Protein AF-A0A7L4QHH7-F1 (afdb_monomer)

Secondary structure (DSSP, 8-state):
----HHHHHHTT--S-HHHHHHHHHHHHHHTT-SEEE--HHHHHHHGGG--S--EEEEESB--TTS--SS-SSPBPHHHHHHTT-SEEE--HHHHT-S-HHHHHHHHHHHHHHHHHT-

Structure (mmCIF, N/CA/C/O backbone):
data_AF-A0A7L4QHH7-F1
#
_entry.id   AF-A0A7L4QHH7-F1
#
loop_
_atom_site.group_PDB
_atom_site.id
_atom_site.type_symbol
_atom_site.label_atom_id
_atom_site.label_alt_id
_atom_site.label_comp_id
_atom_site.label_asym_id
_atom_site.label_entity_id
_atom_site.label_seq_id
_atom_site.pdbx_PDB_ins_code
_atom_site.Cartn_x
_atom_site.Cartn_y
_atom_site.Cartn_z
_atom_site.occupancy
_atom_site.B_iso_or_equiv
_atom_site.auth_seq_id
_atom_site.auth_comp_id
_atom_site.auth_asym_id
_atom_site.auth_atom_id
_atom_site.pdbx_PDB_model_num
ATOM 1 N N . THR A 1 1 ? 2.272 -8.484 -1.272 1.00 53.91 1 THR A N 1
ATOM 2 C CA . THR A 1 1 ? 3.102 -9.702 -1.411 1.00 53.91 1 THR A CA 1
ATOM 3 C C . THR A 1 1 ? 4.514 -9.334 -1.000 1.00 53.91 1 THR A C 1
ATOM 5 O O . THR A 1 1 ? 4.895 -8.195 -1.216 1.00 53.91 1 THR A O 1
ATOM 8 N N . SER A 1 2 ? 5.248 -10.205 -0.306 1.00 62.09 2 SER A N 1
ATOM 9 C CA . SER A 1 2 ? 6.628 -9.911 0.114 1.00 62.09 2 SER A CA 1
ATOM 10 C C . SER A 1 2 ? 7.568 -10.640 -0.832 1.00 62.09 2 SER A C 1
ATOM 12 O O . SER A 1 2 ? 7.835 -11.813 -0.599 1.00 62.09 2 SER A O 1
ATOM 14 N N . GLN A 1 3 ? 7.998 -9.982 -1.908 1.00 74.00 3 GLN A N 1
ATOM 15 C CA . GLN A 1 3 ? 9.107 -10.483 -2.718 1.00 74.00 3 GLN A CA 1
ATOM 16 C C . GLN A 1 3 ? 10.404 -9.840 -2.238 1.00 74.00 3 GLN A C 1
ATOM 18 O O . GLN A 1 3 ? 10.442 -8.654 -1.915 1.00 74.00 3 GLN A O 1
ATOM 23 N N . ASP A 1 4 ? 11.447 -10.649 -2.161 1.00 81.25 4 ASP A N 1
ATOM 24 C CA . ASP A 1 4 ? 12.809 -10.228 -1.871 1.00 81.25 4 ASP A CA 1
ATOM 25 C C . ASP A 1 4 ? 13.778 -10.838 -2.895 1.00 81.25 4 ASP A C 1
ATOM 27 O O . ASP A 1 4 ? 13.386 -11.615 -3.765 1.00 81.25 4 ASP A O 1
ATOM 31 N N . GLU A 1 5 ? 15.056 -10.486 -2.795 1.00 83.75 5 GLU A N 1
ATOM 32 C CA . GLU A 1 5 ? 16.099 -10.997 -3.695 1.00 83.75 5 GLU A CA 1
ATOM 33 C C . GLU A 1 5 ? 16.192 -12.534 -3.691 1.00 83.75 5 GLU A C 1
ATOM 35 O O . GLU A 1 5 ? 16.490 -13.145 -4.715 1.00 83.75 5 GLU A O 1
ATOM 40 N N . ASN A 1 6 ? 15.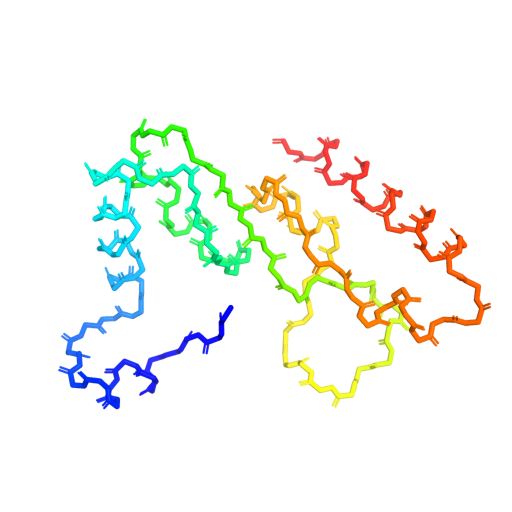904 -13.187 -2.559 1.00 84.88 6 ASN A N 1
ATOM 41 C CA . ASN A 1 6 ? 15.900 -14.650 -2.488 1.00 84.88 6 ASN A CA 1
ATOM 42 C C . ASN A 1 6 ? 14.737 -15.233 -3.297 1.00 84.88 6 ASN A C 1
ATOM 44 O O . ASN A 1 6 ? 14.934 -16.173 -4.059 1.00 84.88 6 ASN A O 1
ATOM 48 N N . SER A 1 7 ? 13.562 -14.605 -3.209 1.00 85.88 7 SER A N 1
ATOM 49 C CA . SER A 1 7 ? 12.379 -14.981 -3.987 1.00 85.88 7 SER A CA 1
ATOM 50 C C . SER A 1 7 ? 12.643 -14.935 -5.498 1.00 85.88 7 SER A C 1
ATOM 52 O O . SER A 1 7 ? 12.130 -15.769 -6.238 1.00 85.88 7 SER A O 1
ATOM 54 N N . LEU A 1 8 ? 13.443 -13.973 -5.973 1.00 87.75 8 LEU A N 1
ATOM 55 C CA . LEU A 1 8 ? 13.818 -13.879 -7.388 1.00 87.75 8 LEU A CA 1
ATOM 56 C C . LEU A 1 8 ? 14.811 -14.967 -7.807 1.00 87.75 8 LEU A C 1
ATOM 58 O O . LEU A 1 8 ? 14.661 -15.550 -8.882 1.00 87.75 8 LEU A O 1
ATOM 62 N N . ARG A 1 9 ? 15.784 -15.289 -6.949 1.00 88.00 9 ARG A N 1
ATOM 63 C CA . ARG A 1 9 ? 16.733 -16.385 -7.197 1.00 88.00 9 ARG A CA 1
ATOM 64 C C . ARG A 1 9 ? 16.038 -17.738 -7.298 1.00 88.00 9 ARG A C 1
ATOM 66 O O . ARG A 1 9 ? 16.387 -18.515 -8.182 1.00 88.00 9 ARG A O 1
ATOM 73 N N . ASP A 1 10 ? 15.032 -17.985 -6.462 1.00 90.06 10 ASP A N 1
ATOM 74 C CA . ASP A 1 10 ? 14.222 -19.210 -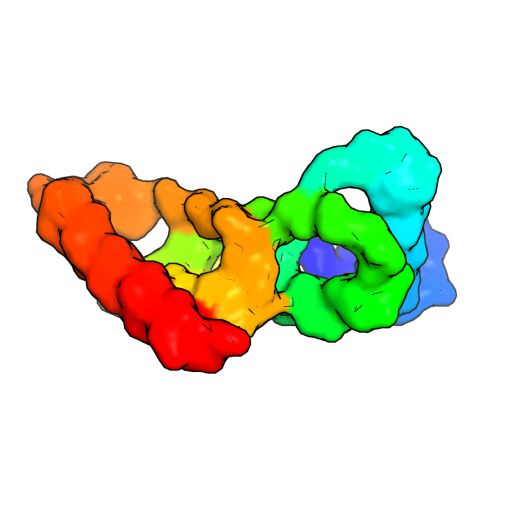6.516 1.00 90.06 10 ASP A CA 1
ATOM 75 C C . ASP A 1 10 ? 13.465 -19.348 -7.850 1.00 90.06 10 ASP A C 1
ATOM 77 O O . ASP A 1 10 ? 13.201 -20.455 -8.315 1.00 90.06 10 ASP A O 1
ATOM 81 N N . LEU A 1 11 ? 13.160 -18.221 -8.500 1.00 88.62 11 LEU A N 1
ATOM 82 C CA . LEU A 1 11 ? 12.549 -18.153 -9.830 1.00 88.62 11 LEU A CA 1
ATOM 83 C C . LEU A 1 11 ? 13.578 -18.111 -10.972 1.00 88.62 11 LEU A C 1
ATOM 85 O O . LEU A 1 11 ? 13.197 -17.913 -12.126 1.00 88.62 11 LEU A O 1
ATOM 89 N N . LEU A 1 12 ? 14.868 -18.296 -10.670 1.00 90.44 12 LEU A N 1
ATOM 90 C CA . LEU A 1 12 ? 15.983 -18.222 -11.621 1.00 90.44 12 LEU A CA 1
ATOM 91 C C . LEU A 1 12 ? 16.089 -16.860 -12.333 1.00 90.44 12 LEU A C 1
ATOM 93 O O . LEU A 1 12 ? 16.529 -16.773 -13.481 1.00 90.44 12 LEU A O 1
ATOM 97 N N . ILE A 1 13 ? 15.695 -15.783 -11.649 1.00 90.25 13 ILE A N 1
ATOM 98 C CA . ILE A 1 13 ? 15.795 -14.414 -12.157 1.00 90.25 13 ILE A CA 1
ATOM 99 C C . ILE A 1 13 ? 17.120 -13.807 -11.693 1.00 90.25 13 ILE A C 1
ATOM 101 O O . ILE A 1 13 ? 17.295 -13.479 -10.522 1.00 90.25 13 ILE A O 1
ATOM 105 N N . ASP A 1 14 ? 18.042 -13.610 -12.636 1.00 89.81 14 ASP A N 1
ATOM 106 C CA . ASP A 1 14 ? 19.350 -12.980 -12.404 1.00 89.81 14 ASP A CA 1
ATOM 107 C C . ASP A 1 14 ? 19.293 -11.454 -12.618 1.00 89.81 14 ASP A C 1
ATOM 109 O O . ASP A 1 14 ? 19.940 -10.874 -13.498 1.00 89.81 14 ASP A O 1
ATOM 113 N N . LYS A 1 15 ? 18.405 -10.794 -11.870 1.00 90.25 15 LYS A N 1
ATOM 114 C CA . LYS A 1 15 ? 18.225 -9.334 -11.844 1.00 90.25 15 LYS A CA 1
ATOM 115 C C . LYS A 1 15 ? 17.950 -8.883 -10.416 1.00 90.25 15 LYS A C 1
ATOM 117 O O . LYS A 1 15 ? 17.406 -9.649 -9.631 1.00 90.25 15 LYS A O 1
ATOM 122 N N . SER A 1 16 ? 18.290 -7.629 -10.110 1.00 92.31 16 SER A N 1
ATOM 123 C CA . SER A 1 16 ? 17.934 -7.035 -8.819 1.00 92.31 16 SER A CA 1
ATOM 124 C C . SER A 1 16 ? 16.421 -6.906 -8.659 1.00 92.31 16 SER A C 1
ATOM 126 O O . SER A 1 16 ? 15.693 -6.761 -9.651 1.00 92.31 16 SER A O 1
ATOM 128 N N . LEU A 1 17 ? 15.968 -6.865 -7.407 1.00 90.62 17 LEU A N 1
ATOM 129 C CA . LEU A 1 17 ? 14.570 -6.655 -7.049 1.00 90.62 17 LEU A CA 1
ATOM 130 C C . LEU A 1 17 ? 13.998 -5.401 -7.705 1.00 90.62 17 LEU A C 1
ATOM 132 O O . LEU A 1 17 ? 12.961 -5.474 -8.356 1.00 90.62 17 LEU A O 1
ATOM 136 N N . ASP A 1 18 ? 14.710 -4.280 -7.623 1.00 92.75 18 ASP A N 1
ATOM 137 C CA . ASP A 1 18 ? 14.271 -3.013 -8.211 1.00 92.75 18 ASP A CA 1
ATOM 138 C C . ASP A 1 18 ? 14.086 -3.126 -9.732 1.00 92.75 18 ASP A C 1
ATOM 140 O O . ASP A 1 18 ? 13.095 -2.643 -10.282 1.00 92.75 18 ASP A O 1
ATOM 144 N N . THR A 1 19 ? 14.998 -3.826 -10.420 1.00 93.81 19 THR A N 1
ATOM 145 C CA . THR A 1 19 ? 14.896 -4.046 -11.872 1.00 93.81 19 THR A CA 1
ATOM 146 C C . THR A 1 19 ? 13.666 -4.884 -12.211 1.00 93.81 19 THR A C 1
ATOM 148 O O . THR A 1 19 ? 12.928 -4.554 -13.143 1.00 93.81 19 THR A O 1
ATOM 151 N N . ALA A 1 20 ? 13.426 -5.954 -11.452 1.00 93.56 20 ALA A N 1
ATOM 152 C CA . ALA A 1 20 ? 12.263 -6.814 -11.638 1.00 93.56 20 ALA A CA 1
ATOM 153 C C . ALA A 1 20 ? 10.954 -6.053 -11.373 1.00 93.56 20 ALA A C 1
ATOM 155 O O . ALA A 1 20 ? 10.048 -6.097 -12.205 1.00 93.56 20 ALA A O 1
ATOM 156 N N . LEU A 1 21 ? 10.881 -5.285 -10.279 1.00 93.62 21 LEU A N 1
ATOM 157 C CA . LEU A 1 21 ? 9.725 -4.459 -9.922 1.00 93.62 21 LEU A CA 1
ATOM 158 C C . LEU A 1 21 ? 9.365 -3.485 -11.046 1.00 93.62 21 LEU A C 1
ATOM 160 O O . LEU A 1 21 ? 8.215 -3.452 -11.481 1.00 93.62 21 LEU A O 1
ATOM 164 N N . VAL A 1 22 ? 10.342 -2.733 -11.562 1.00 94.50 22 VAL A N 1
ATOM 165 C CA . VAL A 1 22 ? 10.109 -1.790 -12.666 1.00 94.50 22 VAL A CA 1
ATOM 166 C C . VAL A 1 22 ? 9.663 -2.520 -13.930 1.00 94.50 22 VAL A C 1
ATOM 168 O O . VAL A 1 22 ? 8.724 -2.072 -14.589 1.00 94.50 22 VAL A O 1
ATOM 171 N N . SER A 1 23 ? 10.292 -3.650 -14.263 1.00 94.56 23 SER A N 1
ATOM 172 C CA . SER A 1 23 ? 9.932 -4.439 -15.445 1.00 94.56 23 SER A CA 1
ATOM 173 C C . SER A 1 23 ? 8.489 -4.939 -15.373 1.00 94.56 23 SER A C 1
ATOM 175 O O . SER A 1 23 ? 7.723 -4.743 -16.315 1.00 94.56 23 SER A O 1
ATOM 177 N N . TYR A 1 24 ? 8.089 -5.545 -14.255 1.00 93.50 24 TYR A N 1
ATOM 178 C CA . TYR A 1 24 ? 6.731 -6.065 -14.074 1.00 93.50 24 TYR A CA 1
ATOM 179 C C . TYR A 1 24 ? 5.688 -4.959 -14.077 1.00 93.50 24 TYR A C 1
ATOM 181 O O . TYR A 1 24 ? 4.627 -5.100 -14.683 1.00 93.50 24 TYR A O 1
ATOM 189 N N . ALA A 1 25 ? 6.002 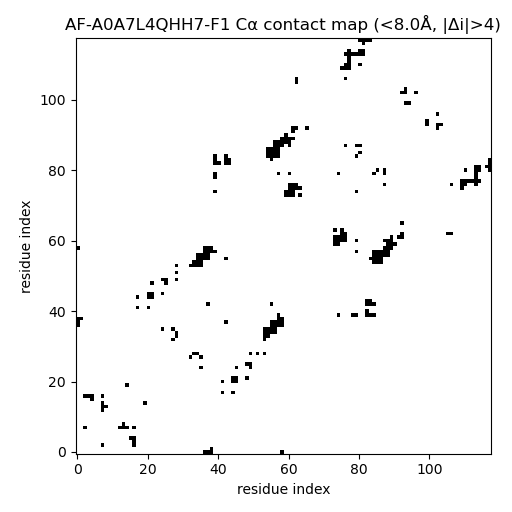-3.842 -13.433 1.00 94.31 25 ALA A N 1
ATOM 190 C CA . ALA A 1 25 ? 5.088 -2.727 -13.328 1.00 94.31 25 ALA A CA 1
ATOM 191 C C . ALA A 1 25 ? 4.861 -2.035 -14.686 1.00 94.31 25 ALA A C 1
ATOM 193 O O . ALA A 1 25 ? 3.723 -1.699 -15.018 1.00 94.31 25 ALA A O 1
ATOM 194 N N . LYS A 1 26 ? 5.911 -1.909 -15.514 1.00 94.31 26 LYS A N 1
ATOM 195 C CA . LYS A 1 26 ? 5.787 -1.463 -16.911 1.00 94.31 26 LYS A CA 1
ATOM 196 C C . LYS A 1 26 ? 4.942 -2.418 -17.737 1.00 94.31 26 LYS A C 1
ATOM 198 O O . LYS A 1 26 ? 3.972 -1.976 -18.342 1.00 94.31 26 LYS A O 1
ATOM 203 N N . MET A 1 27 ? 5.252 -3.715 -17.697 1.00 94.50 27 MET A N 1
ATOM 204 C CA . MET A 1 27 ? 4.496 -4.724 -18.442 1.00 94.50 27 MET A CA 1
ATOM 205 C C . MET A 1 27 ? 3.006 -4.675 -18.100 1.00 94.50 27 MET A C 1
ATOM 207 O O . MET A 1 27 ? 2.172 -4.641 -19.000 1.00 94.50 27 MET A O 1
ATOM 211 N N . ALA A 1 28 ? 2.658 -4.631 -16.815 1.00 93.88 28 ALA A N 1
ATOM 212 C CA . ALA A 1 28 ? 1.269 -4.533 -16.383 1.00 93.88 28 ALA A CA 1
ATOM 213 C C . ALA A 1 28 ? 0.593 -3.251 -16.904 1.00 93.88 28 ALA A C 1
ATOM 215 O O . ALA A 1 28 ? -0.502 -3.315 -17.460 1.00 93.88 28 ALA A O 1
ATOM 216 N N . SER A 1 29 ? 1.257 -2.096 -16.788 1.00 91.62 29 SER A N 1
ATOM 217 C CA . SER A 1 29 ? 0.727 -0.825 -17.295 1.00 91.62 29 SER A CA 1
ATOM 218 C C . SER A 1 29 ? 0.521 -0.838 -18.815 1.00 91.62 29 SER A C 1
ATOM 220 O O . SER A 1 29 ? -0.508 -0.367 -19.298 1.00 91.62 29 SER A O 1
ATOM 222 N N . GLU A 1 30 ? 1.483 -1.362 -19.574 1.00 92.81 30 GLU A N 1
ATOM 223 C CA . GLU A 1 30 ? 1.450 -1.432 -21.043 1.00 92.81 30 GLU A CA 1
ATOM 224 C C . GLU A 1 30 ? 0.382 -2.406 -21.555 1.00 92.81 30 GLU A C 1
ATOM 226 O O . GLU A 1 30 ? -0.190 -2.191 -22.620 1.00 92.81 30 GLU A O 1
ATOM 231 N N . ASN A 1 31 ? 0.054 -3.435 -20.769 1.00 94.50 31 ASN A N 1
ATOM 232 C CA . ASN A 1 31 ? -1.009 -4.396 -21.073 1.00 94.50 31 ASN A CA 1
ATOM 233 C C . ASN A 1 31 ? -2.386 -3.973 -20.530 1.00 94.50 31 ASN A C 1
ATOM 235 O O . ASN A 1 31 ? -3.318 -4.774 -20.502 1.00 94.50 31 ASN A O 1
ATOM 239 N N . GLY A 1 32 ? -2.535 -2.713 -20.115 1.00 92.44 32 GLY A N 1
ATOM 240 C CA . GLY A 1 32 ? -3.832 -2.140 -19.768 1.00 92.44 32 GLY A CA 1
ATOM 241 C C . GLY A 1 32 ? -4.318 -2.440 -18.353 1.00 92.44 32 GLY A C 1
ATOM 242 O O . GLY A 1 32 ? -5.483 -2.183 -18.073 1.00 92.44 32 GLY A O 1
ATOM 243 N N . CYS A 1 33 ? -3.466 -2.924 -17.442 1.00 94.19 33 CYS A N 1
ATOM 244 C CA . CYS A 1 33 ? -3.853 -3.040 -16.037 1.00 94.19 33 CYS A CA 1
ATOM 245 C C . CYS A 1 33 ? -4.148 -1.655 -15.430 1.00 94.19 33 CYS A C 1
ATOM 247 O O . CYS A 1 33 ? -3.465 -0.666 -15.716 1.00 94.19 33 CYS A O 1
ATOM 249 N N . ASP A 1 34 ? -5.155 -1.596 -14.558 1.00 94.38 34 ASP A N 1
ATOM 250 C CA . ASP A 1 34 ? -5.569 -0.357 -13.881 1.00 94.38 34 ASP A CA 1
ATOM 251 C C . ASP A 1 34 ? -4.878 -0.144 -12.533 1.00 94.38 34 ASP A C 1
ATOM 253 O O . ASP A 1 34 ? -4.910 0.951 -11.974 1.00 94.38 34 ASP A O 1
ATOM 257 N N . GLY A 1 35 ? -4.229 -1.177 -11.995 1.00 93.94 35 GLY A N 1
ATOM 258 C CA . GLY A 1 35 ? -3.542 -1.080 -10.719 1.00 93.94 35 GLY A CA 1
ATOM 259 C C . GLY A 1 35 ? -2.552 -2.201 -10.452 1.00 93.94 35 GLY A C 1
ATOM 260 O O . GLY A 1 35 ? -2.555 -3.242 -11.108 1.00 93.94 35 GLY A O 1
ATOM 261 N N . LEU A 1 36 ? -1.707 -1.965 -9.453 1.00 94.81 36 LEU A N 1
ATOM 262 C CA . LEU A 1 36 ? -0.658 -2.857 -8.986 1.00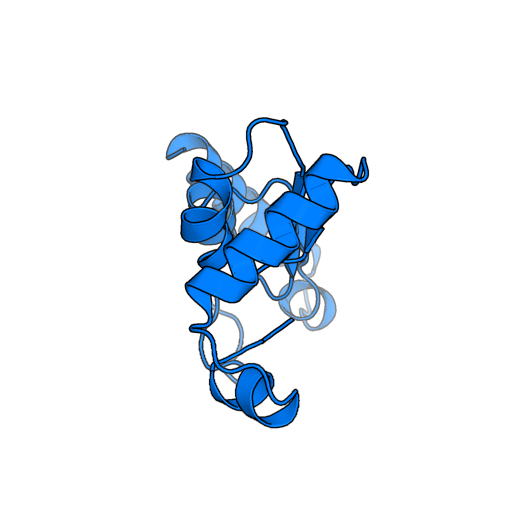 94.81 36 LEU A CA 1
ATOM 263 C C . LEU A 1 36 ? -0.799 -3.103 -7.490 1.00 94.81 36 LEU A C 1
ATOM 265 O O . LEU A 1 36 ? -0.998 -2.174 -6.706 1.00 94.81 36 LEU A O 1
ATOM 269 N N . VAL A 1 37 ? -0.620 -4.358 -7.088 1.00 93.88 37 VAL A N 1
ATOM 270 C CA . VAL A 1 37 ? -0.502 -4.730 -5.677 1.00 93.88 37 VAL A CA 1
ATOM 271 C C . VAL A 1 37 ? 0.973 -4.722 -5.303 1.00 93.88 37 VAL A C 1
ATOM 273 O O . VAL A 1 37 ? 1.736 -5.542 -5.809 1.00 93.88 37 VAL A O 1
ATOM 276 N N . CYS A 1 38 ? 1.385 -3.820 -4.418 1.00 91.31 38 CYS A N 1
ATOM 277 C CA . CYS A 1 38 ? 2.797 -3.651 -4.074 1.00 91.31 38 CYS A CA 1
ATOM 278 C C . CYS A 1 38 ? 2.987 -3.109 -2.653 1.00 91.31 38 CYS A C 1
ATOM 280 O O . CYS A 1 38 ? 2.028 -2.717 -1.984 1.00 91.31 38 CYS A O 1
ATOM 282 N N . SER A 1 39 ? 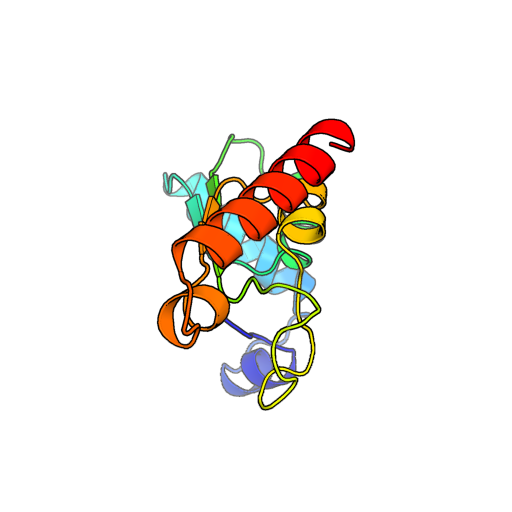4.217 -3.166 -2.144 1.00 88.88 39 SER A N 1
ATOM 283 C CA .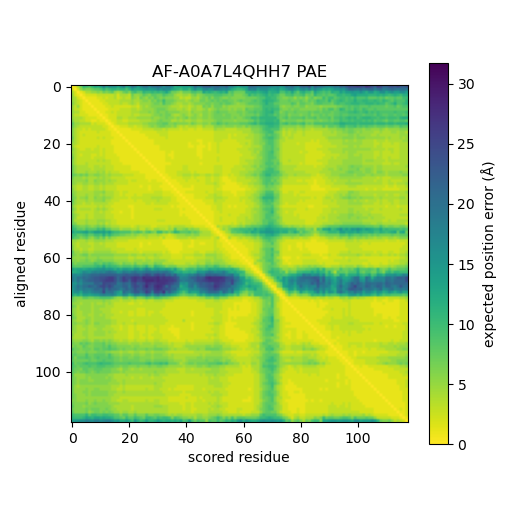 SER A 1 39 ? 4.562 -2.545 -0.868 1.00 88.88 39 SER A CA 1
ATOM 284 C C . SER A 1 39 ? 4.667 -1.021 -1.024 1.00 88.88 39 SER A C 1
ATOM 286 O O . SER A 1 39 ? 4.965 -0.537 -2.116 1.00 88.88 39 SER A O 1
ATOM 288 N N . PRO A 1 40 ? 4.512 -0.234 0.056 1.00 86.06 40 PRO A N 1
ATOM 289 C CA . PRO A 1 40 ? 4.671 1.216 -0.034 1.00 86.06 40 PRO A CA 1
ATOM 290 C C . PRO A 1 40 ? 6.082 1.647 -0.470 1.00 86.06 40 PRO A C 1
ATOM 292 O O . PRO A 1 40 ? 6.247 2.727 -1.030 1.00 86.06 40 PRO A O 1
ATOM 295 N N . ASN A 1 41 ? 7.105 0.821 -0.222 1.00 87.81 41 ASN A N 1
ATOM 296 C CA . ASN A 1 41 ? 8.466 1.106 -0.678 1.00 87.81 41 ASN A CA 1
ATOM 297 C C . ASN A 1 41 ? 8.611 0.871 -2.186 1.00 87.81 41 ASN A C 1
ATOM 299 O O . ASN A 1 41 ? 9.262 1.665 -2.862 1.00 87.81 41 ASN A O 1
ATOM 303 N N . ASP A 1 42 ? 7.951 -0.160 -2.714 1.00 91.38 42 ASP A N 1
ATOM 304 C CA . ASP A 1 42 ? 7.981 -0.496 -4.139 1.00 91.38 42 ASP A CA 1
ATOM 305 C C . ASP A 1 42 ? 7.371 0.641 -4.969 1.00 91.38 42 ASP A C 1
ATOM 307 O O . ASP A 1 42 ? 7.865 0.946 -6.051 1.00 91.38 42 ASP A O 1
ATOM 311 N N . ILE A 1 43 ? 6.344 1.329 -4.446 1.00 92.38 43 ILE A N 1
ATOM 312 C CA . ILE A 1 43 ? 5.710 2.479 -5.115 1.00 92.38 43 ILE A CA 1
ATOM 313 C C . ILE A 1 43 ? 6.746 3.558 -5.451 1.00 92.38 43 ILE A C 1
ATOM 315 O O . ILE A 1 43 ? 6.723 4.096 -6.555 1.00 92.38 43 ILE A O 1
ATOM 319 N N . LYS A 1 44 ? 7.685 3.857 -4.542 1.00 90.56 44 LYS A N 1
ATOM 320 C CA . LYS A 1 44 ? 8.727 4.874 -4.776 1.00 90.56 44 LYS A CA 1
ATOM 321 C C . LYS A 1 44 ? 9.663 4.499 -5.918 1.00 90.56 44 LYS A C 1
ATOM 323 O O . LYS A 1 44 ? 10.108 5.381 -6.644 1.00 90.56 44 LYS A O 1
ATOM 328 N N . ILE A 1 45 ? 9.946 3.207 -6.060 1.00 92.56 45 ILE A N 1
ATOM 329 C CA . ILE A 1 45 ? 10.802 2.666 -7.118 1.00 92.56 45 ILE A CA 1
ATOM 330 C C . ILE A 1 45 ? 10.039 2.664 -8.443 1.00 92.56 45 ILE A C 1
ATOM 332 O O . ILE A 1 45 ? 10.560 3.096 -9.459 1.00 92.56 45 ILE A O 1
ATOM 336 N N . ILE A 1 46 ? 8.788 2.209 -8.436 1.00 94.31 46 ILE A N 1
ATOM 337 C CA . ILE A 1 46 ? 7.995 1.956 -9.641 1.00 94.31 46 ILE A CA 1
ATOM 338 C C . ILE A 1 46 ? 7.438 3.244 -10.257 1.00 94.31 46 ILE A C 1
ATOM 340 O O . ILE A 1 46 ? 7.474 3.415 -11.476 1.00 94.31 46 ILE A O 1
ATOM 344 N N . ARG A 1 47 ? 6.885 4.139 -9.431 1.00 92.00 47 ARG A N 1
ATOM 345 C CA . ARG A 1 47 ? 6.094 5.294 -9.881 1.00 92.00 47 ARG A CA 1
ATOM 346 C C . ARG A 1 47 ? 6.828 6.222 -10.860 1.00 92.00 47 ARG A C 1
ATOM 348 O O . ARG A 1 47 ? 6.191 6.627 -11.827 1.00 92.00 47 ARG A O 1
ATOM 355 N N . PRO A 1 48 ? 8.134 6.519 -10.707 1.00 93.12 48 PRO A N 1
ATOM 356 C CA . PRO A 1 48 ? 8.876 7.325 -11.684 1.00 93.12 48 PRO A CA 1
ATOM 357 C C . PRO A 1 48 ? 8.992 6.697 -13.082 1.00 93.12 48 PRO A C 1
ATOM 359 O O . PRO A 1 48 ? 9.350 7.387 -14.034 1.00 93.12 48 PRO A O 1
ATOM 362 N N . HIS A 1 49 ? 8.732 5.395 -13.221 1.00 92.81 49 HIS A N 1
ATOM 363 C CA . HIS A 1 49 ? 8.938 4.641 -14.458 1.00 92.81 49 HIS A CA 1
ATOM 364 C C . HIS A 1 49 ? 7.649 4.283 -15.203 1.00 92.81 49 HIS A C 1
ATOM 366 O O . HIS A 1 49 ? 7.727 3.625 -16.244 1.00 92.81 49 HIS A O 1
ATOM 372 N N . ILE A 1 50 ? 6.487 4.702 -14.699 1.00 91.25 50 ILE A N 1
ATOM 373 C CA . ILE A 1 50 ? 5.184 4.458 -15.320 1.00 91.25 50 ILE A CA 1
ATOM 374 C C . ILE A 1 50 ? 4.590 5.789 -15.777 1.00 91.25 50 ILE A C 1
ATOM 376 O O . ILE A 1 50 ? 4.485 6.730 -14.998 1.00 91.25 50 ILE A O 1
ATOM 380 N N . SER A 1 51 ? 4.197 5.859 -17.049 1.00 78.38 51 SER A N 1
ATOM 381 C CA . SER A 1 51 ? 3.607 7.054 -17.666 1.00 78.38 51 SER A CA 1
ATOM 382 C C . SER A 1 51 ? 2.090 7.157 -17.486 1.00 78.38 51 SER A C 1
ATOM 384 O O . SER A 1 51 ? 1.543 8.255 -17.559 1.00 78.38 51 SER A O 1
ATOM 386 N N . LYS A 1 52 ? 1.406 6.028 -17.265 1.00 81.69 52 LYS A N 1
ATOM 387 C CA . LYS A 1 52 ? -0.040 5.961 -17.027 1.00 81.69 52 LYS A CA 1
ATOM 388 C C . LYS A 1 52 ? -0.338 6.131 -15.537 1.00 81.69 52 LYS A C 1
ATOM 390 O O . LYS A 1 52 ? 0.347 5.566 -14.687 1.00 81.69 52 LYS A O 1
ATOM 395 N N . GLU A 1 53 ? -1.404 6.853 -15.218 1.00 85.31 53 GLU A N 1
ATOM 396 C CA . GLU A 1 53 ? -1.946 6.833 -13.863 1.00 85.31 53 GLU A CA 1
ATOM 397 C C . GLU A 1 53 ? -2.529 5.442 -13.563 1.00 85.31 53 GLU A C 1
ATOM 399 O O . GLU A 1 53 ? -3.406 4.952 -14.277 1.00 85.31 53 GLU A O 1
ATOM 404 N N . ILE A 1 54 ? -2.002 4.788 -12.529 1.00 92.69 54 ILE A N 1
ATOM 405 C CA . ILE A 1 54 ? -2.431 3.464 -12.072 1.00 92.69 54 ILE A CA 1
ATOM 406 C C . ILE A 1 54 ? -2.683 3.488 -10.564 1.00 92.69 54 ILE A C 1
ATOM 408 O O . ILE A 1 54 ? -2.086 4.273 -9.823 1.00 92.69 54 ILE A O 1
ATOM 412 N N . LEU A 1 55 ? -3.555 2.603 -10.090 1.00 95.38 55 LEU A N 1
ATOM 413 C CA . LEU A 1 55 ? -3.837 2.450 -8.668 1.00 95.38 55 LEU A CA 1
ATOM 414 C C . LEU A 1 55 ? -2.748 1.623 -7.981 1.00 95.38 55 LEU A C 1
ATOM 416 O O . LEU A 1 55 ? -2.456 0.505 -8.395 1.00 95.38 55 LEU A O 1
ATOM 420 N N . TYR A 1 56 ? -2.203 2.123 -6.875 1.00 95.25 56 TYR A N 1
ATOM 421 C CA . TYR A 1 56 ? -1.315 1.343 -6.012 1.00 95.25 56 TYR A CA 1
ATOM 422 C C . TYR A 1 56 ? -2.101 0.796 -4.820 1.00 95.25 56 TYR A C 1
ATOM 424 O O . TYR A 1 56 ? -2.571 1.559 -3.972 1.00 95.25 56 TYR A O 1
ATOM 432 N N . VAL A 1 57 ? -2.263 -0.525 -4.770 1.00 95.69 57 VAL A N 1
ATOM 433 C CA . VAL A 1 57 ? -2.977 -1.237 -3.706 1.00 95.69 57 VAL A CA 1
ATOM 434 C C . VAL A 1 57 ? -1.964 -1.833 -2.733 1.00 95.69 57 VAL A C 1
ATOM 436 O O . VAL A 1 57 ? -1.198 -2.730 -3.087 1.00 95.69 57 VAL A O 1
ATOM 439 N N . THR A 1 58 ? -1.995 -1.364 -1.489 1.00 93.94 58 THR A N 1
ATOM 440 C CA . THR A 1 58 ? -0.966 -1.646 -0.485 1.00 93.94 58 THR A CA 1
ATOM 441 C C . THR A 1 58 ? -1.516 -2.509 0.650 1.00 93.94 58 THR A C 1
ATOM 443 O O . THR A 1 58 ? -2.186 -1.999 1.556 1.00 93.94 58 THR A O 1
ATOM 446 N N . PRO A 1 59 ? -1.267 -3.831 0.637 1.00 91.50 59 PRO A N 1
ATOM 447 C CA . PRO A 1 59 ? -1.712 -4.721 1.695 1.00 91.50 59 PRO A CA 1
ATOM 448 C C . PRO A 1 59 ? -0.763 -4.764 2.890 1.00 91.50 59 PRO A C 1
ATOM 450 O O 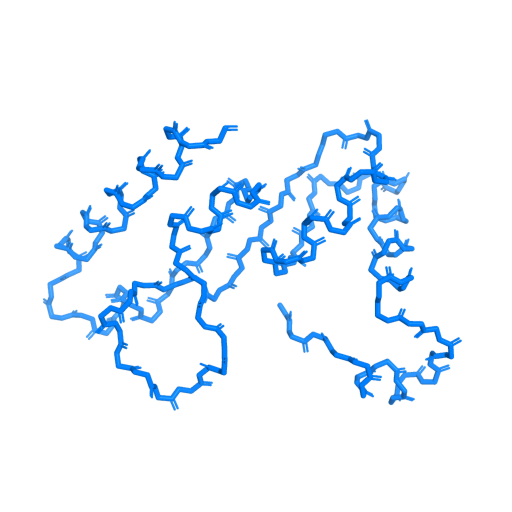. PRO A 1 59 ? 0.437 -4.535 2.769 1.00 91.50 59 PRO A O 1
ATOM 453 N N . GLY A 1 60 ? -1.302 -5.159 4.047 1.00 87.19 60 GLY A N 1
ATOM 454 C CA . GLY A 1 60 ? -0.509 -5.370 5.263 1.00 87.19 60 GLY A CA 1
ATOM 455 C C . GLY A 1 60 ? -0.232 -4.094 6.057 1.00 87.19 60 GLY A C 1
ATOM 456 O O . GLY A 1 60 ? 0.676 -4.084 6.884 1.00 87.19 60 GLY A O 1
ATOM 457 N N . VAL A 1 61 ? -1.021 -3.046 5.819 1.00 90.19 61 VAL A N 1
ATOM 458 C CA . VAL A 1 61 ? -0.983 -1.786 6.566 1.00 90.19 61 VAL A CA 1
ATOM 459 C C . VAL A 1 61 ? -1.587 -1.988 7.958 1.00 90.19 61 VAL A C 1
ATOM 461 O O . VAL A 1 61 ? -2.592 -2.694 8.099 1.00 90.19 61 VAL A O 1
ATOM 464 N N . ARG A 1 62 ? -0.972 -1.402 8.993 1.00 88.94 62 ARG A N 1
ATOM 465 C CA . ARG A 1 62 ? -1.403 -1.552 10.397 1.00 88.94 62 ARG A CA 1
ATOM 466 C C . ARG A 1 62 ? -1.122 -0.312 11.230 1.00 88.94 62 ARG A C 1
ATOM 468 O O . ARG A 1 62 ? -0.194 0.428 10.934 1.00 88.94 62 ARG A O 1
ATOM 475 N N . LEU A 1 63 ? -1.865 -0.140 12.318 1.00 87.81 63 LEU A N 1
ATOM 476 C CA . LEU A 1 63 ? -1.554 0.873 13.327 1.00 87.81 63 LEU A CA 1
ATOM 477 C C . LEU A 1 63 ? -0.281 0.501 14.104 1.00 87.81 63 LEU A C 1
ATOM 479 O O . LEU A 1 63 ? 0.024 -0.680 14.272 1.00 87.81 63 LEU A O 1
ATOM 483 N N . ARG A 1 64 ? 0.446 1.503 14.617 1.00 81.50 64 ARG A N 1
ATOM 484 C CA . ARG A 1 64 ? 1.674 1.282 15.414 1.00 81.50 64 ARG A CA 1
ATOM 485 C C . ARG A 1 64 ? 1.429 0.507 16.708 1.00 81.50 64 ARG A C 1
ATOM 487 O O . ARG A 1 64 ? 2.306 -0.230 17.141 1.00 81.50 64 ARG A O 1
ATOM 494 N N . ASP A 1 65 ? 0.240 0.661 17.283 1.00 73.62 65 ASP A N 1
ATOM 495 C CA . ASP A 1 65 ? -0.152 0.024 18.544 1.00 73.62 65 ASP A CA 1
ATOM 496 C C . ASP A 1 65 ? -0.533 -1.461 18.378 1.00 73.62 65 ASP A C 1
ATOM 498 O O . ASP A 1 65 ? -0.822 -2.146 19.364 1.00 73.62 65 ASP A O 1
ATOM 502 N N . ASP A 1 66 ? -0.553 -1.985 17.146 1.00 70.19 66 ASP A N 1
ATOM 503 C CA . ASP A 1 66 ? -0.798 -3.403 16.906 1.00 70.19 66 ASP A CA 1
ATOM 504 C C . ASP A 1 66 ? 0.308 -4.253 17.543 1.00 70.19 66 ASP A C 1
ATOM 506 O O . ASP A 1 66 ? 1.499 -3.999 17.356 1.00 70.19 66 ASP A O 1
ATOM 510 N N . LYS A 1 67 ? -0.078 -5.328 18.248 1.00 61.25 67 LYS A N 1
ATOM 511 C CA . LYS A 1 67 ? 0.881 -6.299 18.792 1.00 61.25 67 LYS A CA 1
ATOM 512 C C . LYS A 1 67 ? 1.809 -6.791 17.675 1.00 61.25 67 LYS A C 1
ATOM 514 O O . LYS A 1 67 ? 1.376 -7.452 16.728 1.00 61.25 67 LYS A O 1
ATOM 519 N N . VAL A 1 68 ? 3.091 -6.460 17.818 1.00 55.25 68 VAL A N 1
ATOM 520 C CA . VAL A 1 68 ? 4.200 -6.785 16.913 1.00 55.25 68 VAL A CA 1
ATOM 521 C C . VAL A 1 68 ? 4.469 -8.291 16.966 1.00 55.25 68 VAL A C 1
ATOM 523 O O . VAL A 1 68 ? 5.423 -8.714 17.607 1.00 55.25 68 VAL A O 1
ATOM 526 N N . SER A 1 69 ? 3.606 -9.133 16.388 1.00 51.94 69 SER A N 1
ATOM 527 C CA . SER A 1 69 ? 3.836 -10.587 16.452 1.00 51.94 69 SER A CA 1
ATOM 528 C C . SER A 1 69 ? 4.429 -11.191 15.180 1.00 51.94 69 SER A C 1
ATOM 530 O O . SER A 1 69 ? 5.265 -12.072 15.314 1.00 51.94 69 SER A O 1
ATOM 532 N N . ASP A 1 70 ? 4.106 -10.722 13.961 1.00 50.75 70 ASP A N 1
ATOM 533 C CA . ASP A 1 70 ? 4.451 -11.534 12.767 1.00 50.75 70 ASP A CA 1
ATOM 534 C C . ASP A 1 70 ? 5.001 -10.792 11.531 1.00 50.75 70 ASP A C 1
ATOM 536 O O . ASP A 1 70 ? 5.200 -11.427 10.497 1.00 50.75 70 ASP A O 1
ATOM 540 N N . GLN A 1 71 ? 5.225 -9.470 11.548 1.00 47.81 71 GLN A N 1
ATOM 541 C CA . GLN A 1 71 ? 5.745 -8.764 10.358 1.00 47.81 71 GLN A CA 1
ATOM 542 C C . GLN A 1 71 ? 6.964 -7.893 10.665 1.00 47.81 71 GLN A C 1
ATOM 544 O O . GLN A 1 71 ? 6.895 -6.957 11.451 1.00 47.81 71 GLN A O 1
ATOM 549 N N . LYS A 1 72 ? 8.076 -8.182 9.972 1.00 50.62 72 LYS A N 1
ATOM 550 C CA . LYS A 1 72 ? 9.382 -7.510 10.109 1.00 50.62 72 LYS A CA 1
ATOM 551 C C . LYS A 1 72 ? 9.416 -6.048 9.638 1.00 50.62 72 LYS A C 1
ATOM 553 O O . LYS A 1 72 ? 10.404 -5.374 9.902 1.00 50.62 72 LYS A O 1
ATOM 558 N N . ARG A 1 73 ? 8.387 -5.546 8.947 1.00 57.22 73 ARG A N 1
ATOM 559 C CA . ARG A 1 73 ? 8.247 -4.129 8.562 1.00 57.22 73 ARG A CA 1
ATOM 560 C C . ARG A 1 73 ? 6.762 -3.779 8.530 1.00 57.22 73 ARG A C 1
ATOM 562 O O . ARG A 1 73 ? 6.064 -4.164 7.596 1.00 57.22 73 ARG A O 1
ATOM 569 N N . VAL A 1 74 ? 6.268 -3.130 9.578 1.00 69.38 74 VAL A N 1
ATOM 570 C CA . VAL A 1 74 ? 4.898 -2.608 9.618 1.00 69.38 74 VAL A CA 1
ATOM 571 C C . VAL A 1 74 ? 4.910 -1.235 8.955 1.00 69.38 74 VAL A C 1
ATOM 573 O O . VAL A 1 74 ? 5.716 -0.397 9.340 1.00 69.38 74 VAL A O 1
ATOM 576 N N . CYS A 1 75 ? 4.052 -1.025 7.958 1.00 86.75 75 CYS A N 1
ATOM 577 C CA . CYS A 1 75 ? 3.801 0.299 7.396 1.00 86.75 75 CYS A CA 1
ATOM 578 C C . CYS A 1 75 ? 2.488 0.836 7.963 1.00 86.75 75 CYS A C 1
ATOM 580 O O . CYS A 1 75 ? 1.470 0.131 7.930 1.00 86.75 75 CYS A O 1
ATOM 582 N N . THR A 1 76 ? 2.519 2.059 8.488 1.00 92.19 76 THR A N 1
ATOM 583 C CA . THR A 1 76 ? 1.314 2.709 9.010 1.00 92.19 76 THR A CA 1
ATOM 584 C C . THR A 1 76 ? 0.410 3.221 7.890 1.00 92.19 76 THR A C 1
ATOM 586 O O . THR A 1 76 ? 0.894 3.476 6.784 1.00 92.19 76 THR A O 1
ATOM 589 N N . PRO A 1 77 ? -0.903 3.390 8.134 1.00 94.25 77 PRO A N 1
ATOM 590 C CA . PRO A 1 77 ? -1.781 4.105 7.212 1.00 94.25 77 PRO A CA 1
ATOM 591 C C . PRO A 1 77 ? -1.198 5.446 6.744 1.00 94.25 77 PRO A C 1
ATOM 593 O O . PRO A 1 77 ? -1.156 5.697 5.542 1.00 94.25 77 PRO A O 1
ATOM 596 N N . GLU A 1 78 ? -0.668 6.260 7.662 1.00 94.94 78 GLU A N 1
ATOM 597 C CA . GLU A 1 78 ? -0.031 7.547 7.340 1.00 94.94 78 GLU A CA 1
ATOM 598 C C . GLU A 1 78 ? 1.145 7.382 6.358 1.00 94.94 78 GLU A C 1
ATOM 600 O O . GLU A 1 78 ? 1.219 8.066 5.332 1.00 94.94 78 GLU A O 1
ATOM 605 N N . GLU A 1 79 ? 2.051 6.442 6.639 1.00 93.06 79 GLU A N 1
ATOM 606 C CA . GLU A 1 79 ? 3.221 6.155 5.804 1.00 93.06 79 GLU A CA 1
ATOM 60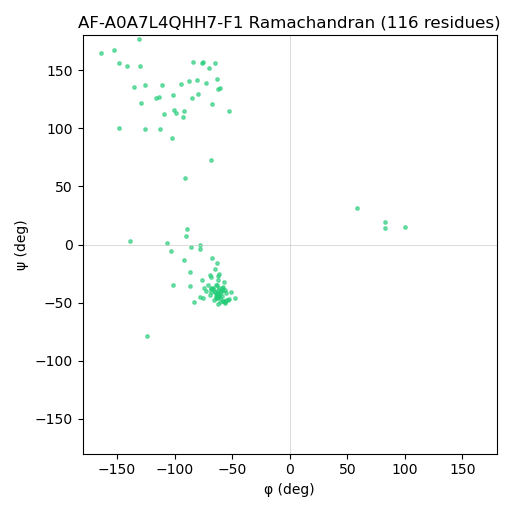7 C C . GLU A 1 79 ? 2.815 5.611 4.430 1.00 93.06 79 GLU A C 1
ATOM 609 O O . GLU A 1 79 ? 3.390 6.003 3.415 1.00 93.06 79 GLU A O 1
ATOM 614 N N . ALA A 1 80 ? 1.811 4.735 4.373 1.00 93.94 80 ALA A N 1
ATOM 615 C CA . ALA A 1 80 ? 1.332 4.147 3.130 1.00 93.94 80 ALA A CA 1
ATOM 616 C C . ALA A 1 80 ? 0.770 5.219 2.187 1.00 93.94 80 ALA A C 1
ATOM 618 O O . ALA A 1 80 ? 1.112 5.230 1.000 1.00 93.94 80 ALA A O 1
ATOM 619 N N . ILE A 1 81 ? -0.044 6.139 2.713 1.00 95.44 81 ILE A N 1
ATOM 620 C CA . ILE A 1 81 ? -0.603 7.259 1.947 1.00 95.44 81 ILE A CA 1
ATOM 621 C C . ILE A 1 81 ? 0.498 8.218 1.492 1.00 95.44 81 ILE A C 1
ATOM 623 O O . ILE A 1 81 ? 0.570 8.534 0.302 1.00 95.44 81 ILE A O 1
ATOM 627 N N . THR A 1 82 ? 1.394 8.613 2.402 1.00 94.12 82 THR A N 1
ATOM 628 C CA . THR A 1 82 ? 2.523 9.511 2.095 1.00 94.12 82 THR A CA 1
ATOM 629 C C . THR A 1 82 ? 3.423 8.921 1.004 1.00 94.12 82 THR A C 1
ATOM 631 O O . THR A 1 82 ? 3.894 9.624 0.116 1.00 94.12 82 THR A O 1
ATOM 634 N N . ASN A 1 83 ? 3.620 7.600 1.010 1.00 92.44 83 ASN A N 1
ATOM 635 C CA . ASN A 1 83 ? 4.424 6.899 0.008 1.00 92.44 83 ASN A CA 1
ATOM 636 C C . ASN A 1 83 ? 3.699 6.688 -1.335 1.00 92.44 83 ASN A C 1
ATOM 638 O O . ASN A 1 83 ? 4.292 6.144 -2.263 1.00 92.44 83 ASN A O 1
ATOM 642 N N . GLY A 1 84 ? 2.449 7.142 -1.471 1.00 92.62 84 GLY A N 1
ATOM 643 C CA . GLY A 1 84 ? 1.724 7.162 -2.740 1.00 92.62 84 GLY A CA 1
ATOM 644 C C . GLY A 1 84 ? 0.725 6.027 -2.944 1.00 92.62 84 GLY A C 1
ATOM 645 O O . GLY A 1 84 ? 0.280 5.841 -4.074 1.00 92.62 84 GLY A O 1
ATOM 646 N N . SER A 1 85 ? 0.345 5.295 -1.893 1.00 95.06 85 SER A N 1
ATOM 647 C CA . SER A 1 85 ? -0.727 4.293 -1.995 1.00 95.06 85 SER A CA 1
ATOM 648 C C . SER A 1 85 ? -2.044 4.956 -2.406 1.00 95.06 85 SER A C 1
ATOM 650 O O . SER A 1 85 ? -2.428 5.981 -1.839 1.00 95.06 85 SER A O 1
ATOM 652 N N . SER A 1 86 ? -2.748 4.354 -3.363 1.00 95.12 86 SER A N 1
ATOM 653 C CA . SER A 1 86 ? -4.109 4.753 -3.747 1.00 95.12 86 SER A CA 1
ATOM 654 C C . SER A 1 86 ? -5.147 4.051 -2.875 1.00 95.12 86 SER A C 1
ATOM 656 O O . SER A 1 86 ? -6.171 4.629 -2.529 1.00 95.12 86 SER A O 1
ATOM 658 N N . VAL A 1 87 ? -4.867 2.799 -2.501 1.00 95.56 87 VAL A N 1
ATOM 659 C CA . VAL A 1 87 ? -5.716 1.969 -1.644 1.00 95.56 87 VAL A CA 1
ATOM 660 C C . VAL A 1 87 ? -4.836 1.287 -0.605 1.00 95.56 87 VAL A C 1
ATOM 662 O O . VAL A 1 87 ? -3.792 0.732 -0.938 1.00 95.56 87 VAL A O 1
ATOM 665 N N . ILE A 1 88 ? -5.270 1.283 0.652 1.00 94.75 88 ILE A N 1
ATOM 666 C CA . ILE A 1 88 ? -4.624 0.530 1.731 1.00 94.75 88 ILE A CA 1
ATOM 667 C C . ILE A 1 88 ? -5.536 -0.615 2.169 1.00 94.75 88 ILE A C 1
ATOM 669 O O . ILE A 1 88 ? -6.743 -0.431 2.309 1.00 94.75 88 ILE A O 1
ATOM 673 N N . VAL A 1 89 ? -4.972 -1.804 2.389 1.00 93.12 89 VAL A N 1
ATOM 674 C CA . VAL A 1 89 ? -5.732 -2.969 2.868 1.00 93.12 89 VAL A CA 1
ATOM 675 C C . VAL A 1 89 ? -5.335 -3.270 4.306 1.00 93.12 89 VAL A C 1
ATOM 677 O O . VAL A 1 89 ? -4.209 -3.700 4.583 1.00 93.12 89 VAL A O 1
ATOM 680 N N . ILE A 1 90 ? -6.291 -3.062 5.210 1.00 91.25 90 ILE A N 1
ATOM 681 C CA . ILE A 1 90 ? -6.149 -3.251 6.654 1.00 91.25 90 ILE A CA 1
ATOM 682 C C . ILE A 1 90 ? -7.105 -4.361 7.082 1.00 91.25 90 ILE A C 1
ATOM 684 O O . ILE A 1 90 ? -8.299 -4.308 6.807 1.00 91.25 90 ILE A O 1
ATOM 688 N N . GLY A 1 91 ? -6.567 -5.378 7.753 1.00 89.81 91 GLY A N 1
ATOM 689 C CA . GLY A 1 91 ? -7.341 -6.535 8.207 1.00 89.81 91 GLY A CA 1
ATOM 690 C C . GLY A 1 91 ? -7.208 -6.745 9.706 1.00 89.81 91 GLY A C 1
ATOM 691 O O . GLY A 1 91 ? -8.090 -6.371 10.475 1.00 89.81 91 GLY A O 1
ATOM 692 N N . ARG A 1 92 ? -6.083 -7.343 10.121 1.00 85.31 92 ARG A N 1
ATOM 693 C CA . ARG A 1 92 ? -5.874 -7.817 11.498 1.00 85.31 92 ARG A CA 1
ATOM 694 C C . ARG A 1 92 ? -6.134 -6.746 12.557 1.00 85.31 92 ARG A C 1
ATOM 696 O O . ARG A 1 92 ? -6.900 -7.033 13.466 1.00 85.31 92 ARG A O 1
ATOM 703 N N . SER A 1 93 ? -5.610 -5.530 12.382 1.00 85.06 93 SER A N 1
ATOM 704 C CA . SER A 1 93 ? -5.797 -4.402 13.312 1.00 85.06 93 SER A CA 1
ATOM 705 C C . SER A 1 93 ? -7.269 -4.164 13.664 1.00 85.06 93 SER A C 1
ATOM 707 O O . SER A 1 93 ? -7.612 -3.917 14.815 1.00 85.06 93 SER A O 1
ATOM 709 N N . ILE A 1 94 ? -8.155 -4.280 12.669 1.00 90.38 94 ILE A N 1
ATOM 710 C CA . ILE A 1 94 ? -9.594 -4.053 12.831 1.00 90.38 94 ILE A CA 1
ATOM 711 C C . ILE A 1 94 ? -10.271 -5.315 13.371 1.00 90.38 94 ILE A C 1
ATOM 713 O O . ILE A 1 94 ? -11.029 -5.249 14.333 1.00 90.38 94 ILE A O 1
ATOM 717 N N . ILE A 1 95 ? -10.008 -6.479 12.768 1.00 90.81 95 ILE A N 1
ATOM 718 C CA . ILE A 1 95 ? -10.755 -7.714 13.056 1.00 90.81 95 ILE A CA 1
ATOM 719 C C . ILE A 1 95 ? -10.512 -8.210 14.488 1.00 90.81 95 ILE A C 1
ATOM 721 O O . ILE A 1 95 ? -11.457 -8.688 15.120 1.00 90.81 95 ILE A O 1
ATOM 725 N N . SER A 1 96 ? -9.283 -8.079 15.005 1.00 86.81 96 SER A N 1
ATOM 726 C CA . SER A 1 96 ? -8.907 -8.555 16.344 1.00 86.81 96 SER A CA 1
ATOM 727 C C . SER A 1 96 ? -9.198 -7.567 17.476 1.00 86.81 96 SER A C 1
ATOM 729 O O . SER A 1 96 ? -8.911 -7.879 18.629 1.00 86.81 96 SER A O 1
ATOM 731 N N . SER A 1 97 ? -9.709 -6.371 17.174 1.00 88.88 97 SER A N 1
ATOM 732 C CA . SER A 1 97 ? -10.032 -5.376 18.196 1.00 88.88 97 SER A CA 1
ATOM 733 C C . SER A 1 97 ? -11.379 -5.660 18.857 1.00 88.88 97 SER A C 1
ATOM 735 O O . SER A 1 97 ? -12.351 -6.009 18.184 1.00 88.88 97 SER A O 1
ATOM 737 N N . ASN A 1 98 ? -11.443 -5.425 20.169 1.00 91.06 98 ASN A N 1
ATOM 738 C CA . ASN A 1 98 ? -12.693 -5.426 20.931 1.00 91.06 98 ASN A CA 1
ATOM 739 C C . ASN A 1 98 ? -13.593 -4.233 20.565 1.00 91.06 98 ASN A C 1
ATOM 741 O O . ASN A 1 98 ? -14.809 -4.330 20.683 1.00 91.06 98 ASN A O 1
ATOM 745 N N . ASP A 1 99 ? -13.003 -3.133 20.088 1.00 93.75 99 ASP A N 1
ATOM 746 C CA . ASP A 1 99 ? -13.721 -1.973 19.561 1.00 93.75 99 ASP A CA 1
ATOM 747 C C . ASP A 1 99 ? -13.218 -1.655 18.149 1.00 93.75 99 ASP A C 1
ATOM 749 O O . ASP A 1 99 ? -12.149 -1.074 17.942 1.00 93.75 99 ASP A O 1
ATOM 753 N N . ARG A 1 100 ? -13.978 -2.100 17.148 1.00 94.19 100 ARG A N 1
ATOM 754 C CA . ARG A 1 100 ? -13.618 -1.944 15.731 1.00 94.19 100 ARG A CA 1
ATOM 755 C C . ARG A 1 100 ? -13.851 -0.526 15.225 1.00 94.19 100 ARG A C 1
ATOM 757 O O . ARG A 1 100 ? -13.132 -0.079 14.335 1.00 94.19 100 ARG A O 1
ATOM 764 N N . ILE A 1 101 ? -14.844 0.168 15.781 1.00 95.50 101 ILE A N 1
ATOM 765 C CA . ILE A 1 101 ? -15.178 1.538 15.384 1.00 95.50 101 ILE A CA 1
ATOM 766 C C . ILE A 1 101 ? -14.060 2.470 15.839 1.00 95.50 101 ILE A C 1
ATOM 768 O O . ILE A 1 101 ? -13.614 3.310 15.060 1.00 95.50 101 ILE A O 1
ATOM 772 N N . GLU A 1 102 ? -13.558 2.290 17.059 1.00 94.56 102 GLU A N 1
ATOM 773 C CA . GLU A 1 102 ? -12.439 3.079 17.567 1.00 94.56 102 GLU A CA 1
ATOM 774 C C . GLU A 1 102 ? -11.163 2.868 16.741 1.00 94.56 102 GLU A C 1
ATOM 776 O O . GLU A 1 102 ? -10.489 3.832 16.376 1.00 94.56 102 GLU A O 1
ATOM 781 N N . ILE A 1 103 ? -10.856 1.627 16.349 1.00 93.94 103 ILE A N 1
ATOM 782 C CA . ILE A 1 103 ? -9.720 1.362 15.455 1.00 93.94 103 ILE A CA 1
ATOM 783 C C . ILE A 1 103 ? -9.914 2.011 14.082 1.00 93.94 103 ILE A C 1
ATOM 785 O O . ILE A 1 103 ? -8.979 2.624 13.571 1.00 93.94 103 ILE A O 1
ATOM 789 N N . LEU A 1 104 ? -11.111 1.933 13.494 1.00 94.56 104 LEU A N 1
ATOM 790 C CA . LEU A 1 104 ? -11.400 2.603 12.223 1.00 94.56 104 LEU A CA 1
ATOM 791 C C . LEU A 1 104 ? -11.219 4.123 12.319 1.00 94.56 104 LEU A C 1
ATOM 793 O O . LEU A 1 104 ? -10.633 4.712 11.414 1.00 94.56 104 LEU A O 1
ATOM 797 N N . LYS A 1 105 ? -11.638 4.757 13.422 1.00 96.00 105 LYS A N 1
ATOM 798 C CA . LYS A 1 105 ? -11.399 6.192 13.662 1.00 96.00 105 LYS A CA 1
ATOM 799 C C . LYS A 1 105 ? -9.907 6.522 13.722 1.00 96.00 105 LYS A C 1
ATOM 801 O O . LYS A 1 105 ? -9.476 7.507 13.127 1.00 96.00 105 LYS A O 1
ATOM 806 N N . LYS A 1 106 ? -9.107 5.695 14.403 1.00 94.81 106 LYS A N 1
ATOM 807 C CA . LYS A 1 106 ? -7.644 5.861 14.457 1.00 94.81 106 LYS A CA 1
ATOM 808 C C . LYS A 1 106 ? -7.004 5.734 13.077 1.00 94.81 106 LYS A C 1
ATOM 810 O O . LYS A 1 106 ? -6.192 6.579 12.712 1.00 94.81 106 LYS A O 1
ATOM 815 N N . VAL A 1 107 ? -7.407 4.724 12.303 1.00 94.75 107 VAL A N 1
ATOM 816 C CA . VAL A 1 107 ? -6.965 4.540 10.913 1.00 94.75 107 VAL A CA 1
ATOM 817 C C . VAL A 1 107 ? -7.309 5.767 10.075 1.00 94.75 107 VAL A C 1
ATOM 819 O O . VAL A 1 107 ? -6.437 6.289 9.389 1.00 94.75 107 VAL A O 1
ATOM 822 N N . TYR A 1 108 ? -8.550 6.252 10.158 1.00 95.81 108 TYR A N 1
ATOM 823 C CA . TYR A 1 108 ? -9.001 7.418 9.401 1.00 95.81 108 TYR A CA 1
ATOM 824 C C . TYR A 1 108 ? -8.156 8.657 9.719 1.00 95.81 108 TYR A C 1
ATOM 826 O O . TYR A 1 108 ? -7.661 9.314 8.809 1.00 95.81 108 TYR A O 1
ATOM 834 N N . LYS A 1 109 ? -7.871 8.899 11.003 1.00 96.56 109 LYS A N 1
ATOM 835 C CA . LYS A 1 109 ? -7.004 9.998 11.444 1.00 96.56 109 LYS A CA 1
ATOM 836 C C . LYS A 1 109 ? -5.571 9.892 10.908 1.00 96.56 109 LYS A C 1
ATOM 838 O O . LYS A 1 109 ? -4.948 10.908 10.619 1.00 96.56 109 LYS A O 1
ATOM 843 N N . GLU A 1 110 ? -5.007 8.689 10.807 1.00 95.56 110 GLU A N 1
ATOM 844 C CA . GLU A 1 110 ? -3.687 8.504 10.188 1.00 95.56 110 GLU A CA 1
ATOM 845 C C . GLU A 1 110 ? -3.716 8.701 8.667 1.00 95.56 110 GLU A C 1
ATOM 847 O O . GLU A 1 110 ? -2.770 9.256 8.108 1.00 95.56 110 GLU A O 1
ATOM 852 N N . VAL A 1 111 ? -4.804 8.306 7.998 1.00 96.12 111 VAL A N 1
ATOM 853 C CA . VAL A 1 111 ? -5.007 8.585 6.569 1.00 96.12 111 VAL A CA 1
ATOM 854 C C . VAL A 1 111 ? -5.093 10.089 6.317 1.00 96.12 111 VAL A C 1
ATOM 856 O O . VAL A 1 111 ? -4.400 10.573 5.427 1.00 96.12 111 VAL A O 1
ATOM 859 N N . GLU A 1 112 ? -5.863 10.835 7.116 1.00 97.12 112 GLU A N 1
ATOM 860 C CA . GLU A 1 112 ? -5.949 12.302 7.023 1.00 97.12 112 GLU A CA 1
ATOM 861 C C . GLU A 1 112 ? -4.566 12.952 7.146 1.00 97.12 112 GLU A C 1
ATOM 863 O O . GLU A 1 112 ? -4.160 13.704 6.262 1.00 97.12 112 GLU A O 1
ATOM 868 N N . LYS A 1 113 ? -3.783 12.570 8.162 1.00 96.06 113 LYS A N 1
ATOM 869 C CA . LYS A 1 113 ? -2.397 13.046 8.316 1.00 96.06 113 LYS A CA 1
ATOM 870 C C . LYS A 1 113 ? -1.515 12.721 7.112 1.00 96.06 113 LYS A C 1
ATOM 872 O O . LYS A 1 113 ? -0.658 13.519 6.747 1.00 96.06 113 LYS A O 1
ATOM 877 N N . GLY A 1 114 ? -1.676 11.534 6.527 1.00 94.50 114 GLY A N 1
ATOM 878 C CA . GLY A 1 114 ? -0.925 11.129 5.341 1.00 94.50 114 GLY A CA 1
ATOM 879 C C . GLY A 1 114 ? -1.295 11.963 4.113 1.00 94.50 114 GLY A C 1
ATOM 880 O O . GLY A 1 114 ? -0.417 12.314 3.331 1.00 94.50 114 GLY A O 1
ATOM 881 N N . LEU A 1 115 ? -2.576 12.309 3.957 1.00 94.62 115 LEU A N 1
ATOM 882 C CA . LEU A 1 115 ? -3.064 13.165 2.872 1.00 94.62 115 LEU A CA 1
ATOM 883 C C . LEU A 1 115 ? -2.576 14.612 3.012 1.00 94.62 115 LEU A C 1
ATOM 885 O O . LEU A 1 115 ? -2.230 15.218 2.007 1.00 94.62 115 LEU A O 1
ATOM 889 N N . GLU A 1 116 ? -2.489 15.144 4.233 1.00 94.75 116 GLU A N 1
ATOM 890 C CA . GLU A 1 116 ? -1.946 16.488 4.506 1.00 94.75 116 GLU A CA 1
ATOM 891 C C . GLU A 1 116 ? -0.449 16.626 4.175 1.00 94.75 116 GLU A C 1
ATOM 893 O O . GLU A 1 116 ? 0.049 17.737 4.004 1.00 94.75 116 GLU A O 1
ATOM 898 N N . ARG A 1 117 ? 0.285 15.509 4.117 1.00 87.56 117 ARG A N 1
ATOM 899 C CA . ARG A 1 117 ? 1.742 15.468 3.896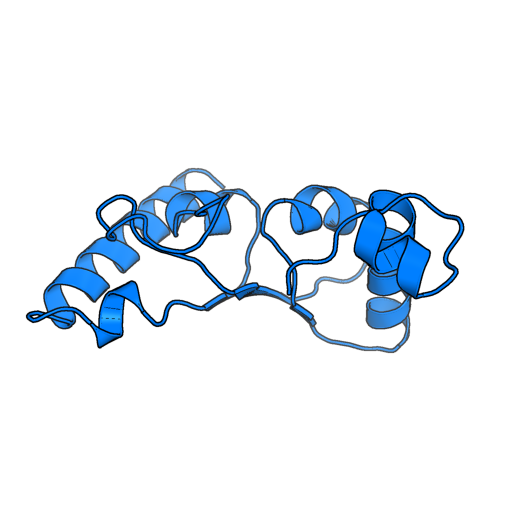 1.00 87.56 117 ARG A CA 1
ATOM 900 C C . ARG A 1 117 ? 2.154 15.066 2.479 1.00 87.56 117 ARG A C 1
ATOM 902 O O . ARG A 1 117 ? 3.354 15.026 2.203 1.00 87.56 117 ARG A O 1
ATOM 909 N N . LYS A 1 118 ? 1.190 14.696 1.640 1.00 72.06 118 LYS A N 1
ATOM 910 C CA . LYS A 1 118 ? 1.390 14.214 0.271 1.00 72.06 118 LYS A CA 1
ATOM 911 C C . LYS A 1 118 ? 1.492 15.375 -0.713 1.00 72.06 118 LYS A C 1
ATOM 913 O O . LYS A 1 118 ? 2.294 15.232 -1.661 1.00 72.06 118 LYS A O 1
#

Nearest PDB structures (foldseek):
  1dbt-assembly2_C-2  TM=8.761E-01  e=2.246E-09  Bacillus subtilis
  3uwq-assembly1_B  TM=8.915E-01  e=1.385E-07  Vibrio cholerae
  3ldv-assembly1_A  TM=8.535E-01  e=1.575E-07  Vibrio cholerae O1 biovar El Tor str. N16961
  8cso-assembly1_B  TM=8.397E-01  e=4.138E-07  Klebsiella pneumoniae subsp. pneumoniae HS11286
  1eix-assembly1_B  TM=8.460E-01  e=8.403E-07  Escherichia coli

Solvent-accessible surface area (backbone atoms only — not comparable to full-atom values): 6880 Å² total; per-residue (Å²): 114,92,80,50,63,65,60,35,50,78,69,72,44,96,63,54,53,70,59,50,50,40,50,52,53,39,52,41,51,77,71,67,48,65,57,46,77,38,45,48,69,51,42,65,67,32,54,85,70,49,92,67,92,59,40,31,35,24,66,70,36,35,61,88,86,49,83,90,76,88,66,99,72,76,40,34,46,27,55,30,37,47,41,60,40,69,39,78,40,69,51,66,68,42,73,76,38,96,53,42,68,63,43,50,52,52,48,50,55,30,38,53,55,9,61,78,70,95

pLDDT: mean 88.08, std 11.1, range [47.81, 97.12]

Sequence (118 aa):
TSQDENSLRDLLIDKSLDTALVSYAKMASENGCDGLVCSPNDIKIIRPHISKEILYVTPGVRLRDDKVSDQKRVCTPEEAITNGSSVIVIGRSIISSNDRIEILKKVYKEVEKGLERK

Mean predicted aligned error: 5.28 Å

Radius of gyration: 15.65 Å; Cα contacts (8 Å, |Δi|>4): 156; chains: 1; bounding box: 34×36×42 Å

Foldseek 3Di:
DDDAPVNCVVVVHPDHPLVVLQVVLQVCVVVPHQADEDALVSLLSRVVNHPDHHAYEHEQEADPPPDPDDDPDHHHLLRSLLSPHNHYHDDPRQPVDPDNVVSVVVNVVSPVNSVVND